Protein AF-A0A0F8ZM17-F1 (afdb_monomer_lite)

Foldseek 3Di:
DPDLVLVVVVVVVVVDPDCPPDQAEAEDAPVVVVVNVVSLVVVVVDAPWDFDQDPNDTWTDHVNHTYDYDNPDDPPDDDDD

InterPro domains:
  IPR048813 Major capsid protein GP7-like [PF20911] (3-81)

Sequence (81 aa):
PSANLPSLMFRAMRLIPNLGRGRATFYMSRDMLTFLRRQLAAATSMSTLQISNVGGKMVTAFQGIPIKRSDTLSSDETRVT

Radius of gyration: 13.58 Å; chains: 1; bounding box: 29×35×33 Å

Secondary structure (DSSP, 8-state):
----HHHHHHHHHHHSS-TTTTT--EEE-HHHHHHHHHHHHHSTTS--EEEEEETTEEEEEETTEEEEE-TT--S------

pLDDT: mean 76.7, std 11.97, range [38.25, 89.81]

Structure (mmCIF, N/CA/C/O backbone):
data_AF-A0A0F8ZM17-F1
#
_entry.id   AF-A0A0F8ZM17-F1
#
loop_
_atom_site.group_PDB
_atom_site.id
_atom_site.type_symbol
_atom_site.label_atom_id
_atom_site.label_alt_id
_atom_site.label_comp_id
_atom_site.label_asym_id
_atom_site.label_entity_id
_atom_site.label_seq_id
_atom_site.pdbx_PDB_ins_code
_atom_site.Cartn_x
_atom_site.Cartn_y
_atom_site.Cartn_z
_atom_site.occupancy
_atom_site.B_iso_or_equiv
_atom_site.auth_seq_id
_atom_site.auth_comp_id
_atom_site.auth_asym_id
_atom_site.auth_atom_id
_atom_site.pdbx_PDB_model_num
ATOM 1 N N . PRO A 1 1 ? 10.303 -12.296 -16.399 1.00 38.25 1 PRO A N 1
ATOM 2 C CA . PRO A 1 1 ? 9.271 -11.244 -16.239 1.00 38.25 1 PRO A CA 1
ATOM 3 C C . PRO A 1 1 ? 9.197 -10.780 -14.777 1.00 38.25 1 PRO A C 1
ATOM 5 O O . PRO A 1 1 ? 8.769 -11.533 -13.909 1.00 38.25 1 PRO A O 1
ATOM 8 N N . SER A 1 2 ? 9.693 -9.576 -14.494 1.00 49.72 2 SER A N 1
ATOM 9 C CA . SER A 1 2 ? 9.600 -8.955 -13.171 1.00 49.72 2 SER A CA 1
ATOM 10 C C . SER A 1 2 ? 8.126 -8.785 -12.790 1.00 49.72 2 SER A C 1
ATOM 12 O O . SER A 1 2 ? 7.360 -8.137 -13.500 1.00 49.72 2 SER A O 1
ATOM 14 N N . ALA A 1 3 ? 7.694 -9.414 -11.696 1.00 67.19 3 ALA A N 1
ATOM 15 C CA . ALA A 1 3 ? 6.316 -9.295 -11.235 1.00 67.19 3 ALA A CA 1
ATOM 16 C C . ALA A 1 3 ? 6.037 -7.844 -10.807 1.00 67.19 3 ALA A C 1
ATOM 18 O O . ALA A 1 3 ? 6.681 -7.323 -9.893 1.00 67.19 3 ALA A O 1
ATOM 19 N N . ASN A 1 4 ? 5.084 -7.192 -11.479 1.00 81.56 4 ASN A N 1
ATOM 20 C CA . ASN A 1 4 ? 4.601 -5.864 -11.114 1.00 81.56 4 ASN A CA 1
ATOM 21 C C . ASN A 1 4 ? 3.597 -6.009 -9.960 1.00 81.56 4 ASN A C 1
ATOM 23 O O . ASN A 1 4 ? 2.412 -6.288 -10.166 1.00 81.56 4 ASN A O 1
ATOM 27 N N . LEU A 1 5 ? 4.103 -5.877 -8.736 1.00 83.25 5 LEU A N 1
ATOM 28 C CA . LEU A 1 5 ? 3.353 -6.096 -7.505 1.00 83.25 5 LEU A CA 1
ATOM 29 C C . LEU A 1 5 ? 2.168 -5.121 -7.357 1.00 83.25 5 LEU A C 1
ATOM 31 O O . LEU A 1 5 ? 1.076 -5.601 -7.051 1.00 83.25 5 LEU A O 1
ATOM 35 N N . PRO A 1 6 ? 2.292 -3.808 -7.653 1.0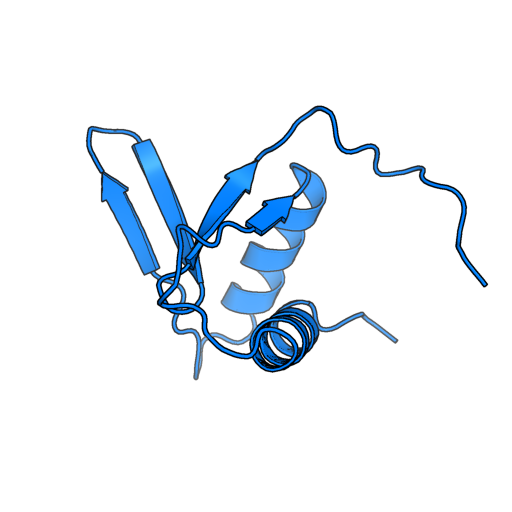0 84.12 6 PRO A N 1
ATOM 36 C CA . PRO A 1 6 ? 1.144 -2.897 -7.676 1.00 84.12 6 PRO A CA 1
ATOM 37 C C . PRO A 1 6 ? -0.014 -3.368 -8.566 1.00 84.12 6 PRO A C 1
ATOM 39 O O . PRO A 1 6 ? -1.168 -3.352 -8.139 1.00 84.12 6 PRO A O 1
ATOM 42 N N . SER A 1 7 ? 0.277 -3.842 -9.783 1.00 85.06 7 SER A N 1
ATOM 43 C CA . SER A 1 7 ? -0.750 -4.348 -10.707 1.00 85.06 7 SER A CA 1
ATOM 44 C C . SER A 1 7 ? -1.489 -5.567 -10.137 1.00 85.06 7 SER A C 1
ATOM 46 O O . SER A 1 7 ? -2.720 -5.642 -10.193 1.00 85.06 7 SER A O 1
ATOM 48 N N . LEU A 1 8 ? -0.756 -6.489 -9.507 1.00 87.50 8 LEU A N 1
ATOM 49 C CA . LEU A 1 8 ? -1.343 -7.651 -8.838 1.00 87.50 8 LEU A CA 1
ATOM 50 C C . LEU A 1 8 ? -2.213 -7.249 -7.641 1.00 87.50 8 LEU A C 1
ATOM 52 O O . LEU A 1 8 ? -3.287 -7.819 -7.455 1.00 87.50 8 LEU A O 1
ATOM 56 N N . MET A 1 9 ? -1.805 -6.237 -6.872 1.00 86.44 9 MET A N 1
ATOM 57 C CA . MET A 1 9 ? -2.607 -5.714 -5.762 1.00 86.44 9 MET A CA 1
ATOM 58 C C . MET A 1 9 ? -3.921 -5.087 -6.250 1.00 86.44 9 MET A C 1
ATOM 60 O O . MET A 1 9 ? -4.964 -5.334 -5.645 1.00 86.44 9 MET A O 1
ATOM 64 N N . PHE A 1 10 ? -3.915 -4.352 -7.369 1.00 87.00 10 PHE A N 1
ATOM 65 C CA . PHE A 1 10 ? -5.150 -3.840 -7.980 1.00 87.00 10 PHE A CA 1
ATOM 66 C C . PHE A 1 10 ? -6.091 -4.968 -8.414 1.00 87.00 10 PHE A C 1
ATOM 68 O O . PHE A 1 10 ? -7.294 -4.911 -8.148 1.00 87.00 10 PHE A O 1
ATOM 75 N N . ARG A 1 11 ? -5.554 -6.023 -9.041 1.00 88.69 11 ARG A N 1
ATOM 76 C CA . ARG A 1 11 ? -6.349 -7.204 -9.404 1.00 88.69 11 ARG A CA 1
ATOM 77 C C . ARG A 1 11 ? -6.944 -7.875 -8.166 1.00 88.69 11 ARG A C 1
ATOM 79 O O . ARG A 1 11 ? -8.126 -8.203 -8.177 1.00 88.69 11 ARG A O 1
ATOM 86 N N . ALA A 1 12 ? -6.156 -8.035 -7.103 1.00 87.75 12 ALA A N 1
ATOM 87 C CA . ALA A 1 12 ? 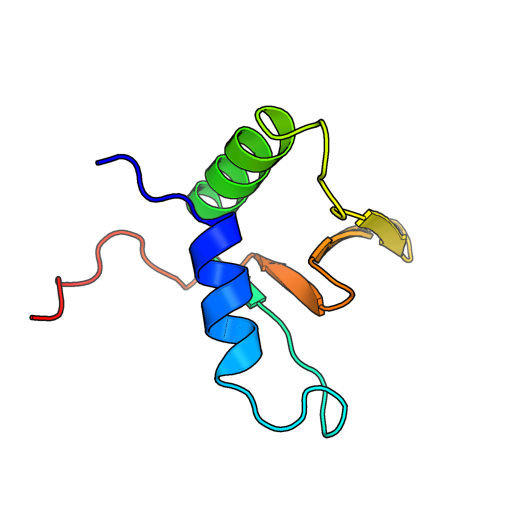-6.605 -8.638 -5.850 1.00 87.75 12 ALA A CA 1
ATOM 88 C C . ALA A 1 12 ? -7.744 -7.841 -5.193 1.00 87.75 12 ALA A C 1
ATOM 90 O O . ALA A 1 12 ? -8.718 -8.433 -4.737 1.00 87.75 12 ALA A O 1
ATOM 91 N N . MET A 1 13 ? -7.682 -6.504 -5.213 1.00 87.38 13 MET A N 1
ATOM 92 C CA . MET A 1 13 ? -8.775 -5.660 -4.713 1.00 87.38 13 MET A CA 1
ATOM 93 C C . MET A 1 13 ? -10.085 -5.891 -5.465 1.00 87.38 13 MET A C 1
ATOM 95 O O . MET A 1 13 ? -11.146 -5.871 -4.853 1.00 87.38 13 MET A O 1
ATOM 99 N N . ARG A 1 14 ? -10.023 -6.135 -6.778 1.00 86.44 14 ARG A N 1
ATOM 100 C CA . ARG A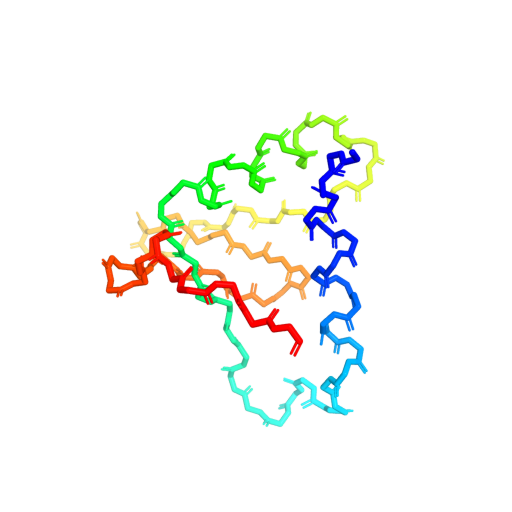 1 14 ? -11.220 -6.350 -7.601 1.00 86.44 14 ARG A CA 1
ATOM 101 C C . ARG A 1 14 ? -11.879 -7.713 -7.378 1.00 86.44 14 ARG A C 1
ATOM 103 O O . ARG A 1 14 ? -13.046 -7.870 -7.715 1.00 86.44 14 ARG A O 1
ATOM 110 N N . LEU A 1 15 ? -11.159 -8.679 -6.805 1.00 87.88 15 LEU A N 1
ATOM 111 C CA . LEU A 1 15 ? -11.735 -9.968 -6.406 1.00 87.88 15 LEU A CA 1
ATOM 112 C C . LEU A 1 15 ? -12.642 -9.841 -5.177 1.00 87.88 15 LEU A C 1
ATOM 114 O O . LEU A 1 15 ? -13.505 -10.688 -4.966 1.00 87.88 15 LEU A O 1
ATOM 118 N N . ILE A 1 16 ? -12.458 -8.798 -4.364 1.00 85.31 16 ILE A N 1
ATOM 119 C CA . ILE A 1 16 ? -13.259 -8.577 -3.164 1.00 85.31 16 ILE A CA 1
ATOM 120 C C . ILE A 1 16 ? -14.517 -7.786 -3.566 1.00 85.31 16 ILE A C 1
ATOM 122 O O . ILE A 1 16 ? -14.401 -6.639 -3.996 1.00 85.31 16 ILE A O 1
ATOM 126 N N . PRO A 1 17 ? -15.730 -8.348 -3.407 1.00 81.06 17 PRO A N 1
ATOM 127 C CA . PRO A 1 17 ? -16.960 -7.731 -3.910 1.00 81.06 17 PRO A CA 1
ATOM 128 C C . PRO A 1 17 ? -17.366 -6.461 -3.150 1.00 81.06 17 PRO A C 1
ATOM 130 O O . PRO A 1 17 ? -18.004 -5.581 -3.719 1.00 81.06 17 PRO A O 1
ATOM 133 N N . ASN A 1 18 ? -17.012 -6.345 -1.866 1.00 80.94 18 ASN A N 1
ATOM 134 C CA . ASN A 1 18 ? -17.281 -5.149 -1.073 1.00 80.94 18 ASN A CA 1
ATOM 135 C C . ASN A 1 18 ? -16.195 -4.943 -0.008 1.00 80.94 18 ASN A C 1
ATOM 137 O O . ASN A 1 18 ? -16.177 -5.631 1.011 1.00 80.94 18 ASN A O 1
ATOM 141 N N . LEU A 1 19 ? -15.311 -3.967 -0.227 1.00 74.69 19 LEU A N 1
ATOM 142 C CA . LEU A 1 19 ? -14.252 -3.606 0.724 1.00 74.69 19 LEU A CA 1
ATOM 143 C C . LEU A 1 19 ? -14.765 -2.841 1.953 1.00 74.69 19 LEU A C 1
ATOM 145 O O . LEU A 1 19 ? -14.063 -2.779 2.958 1.00 74.69 19 LEU A O 1
ATOM 149 N N . GLY A 1 20 ? -15.962 -2.254 1.882 1.00 72.38 20 GLY A N 1
ATOM 150 C CA . GLY A 1 20 ? -16.560 -1.488 2.976 1.00 72.38 20 GLY A CA 1
ATOM 151 C C . GLY A 1 20 ? -17.222 -2.361 4.043 1.00 72.38 20 GLY A C 1
ATOM 152 O O . GLY A 1 20 ? -17.456 -1.901 5.158 1.00 72.38 20 GLY A O 1
ATOM 153 N N . ARG A 1 21 ? -17.498 -3.637 3.741 1.00 70.81 21 ARG A N 1
ATOM 154 C CA . ARG A 1 21 ? -18.089 -4.588 4.692 1.00 70.81 21 ARG A CA 1
ATOM 155 C C . ARG A 1 21 ? -16.992 -5.296 5.499 1.00 70.81 21 ARG A C 1
ATOM 157 O O . ARG A 1 21 ? -16.817 -6.505 5.402 1.00 70.81 21 ARG A O 1
ATOM 164 N N . GLY A 1 22 ? -16.220 -4.532 6.272 1.00 79.94 22 GLY A N 1
ATOM 165 C CA . GLY A 1 22 ? -15.176 -5.057 7.158 1.00 79.94 22 GLY A CA 1
ATOM 166 C C . GLY A 1 22 ? -13.927 -4.180 7.234 1.00 79.94 22 GLY A C 1
ATOM 167 O O . GLY A 1 22 ? -13.917 -3.030 6.805 1.00 79.94 22 GLY A O 1
ATOM 168 N N . ARG A 1 23 ? -12.851 -4.732 7.807 1.00 82.06 23 ARG A N 1
ATOM 169 C CA . ARG A 1 23 ? -11.539 -4.073 7.911 1.00 82.06 23 ARG A CA 1
ATOM 170 C C . ARG A 1 23 ? -10.524 -4.816 7.049 1.00 82.06 23 ARG A C 1
ATOM 172 O O . ARG A 1 23 ? -9.787 -5.661 7.550 1.00 82.06 23 ARG A O 1
ATOM 179 N N . ALA A 1 24 ? -10.498 -4.510 5.753 1.00 85.81 24 ALA A N 1
ATOM 180 C CA . ALA A 1 24 ? -9.495 -5.065 4.847 1.00 85.81 24 ALA A CA 1
ATOM 181 C C . ALA A 1 24 ? -8.078 -4.661 5.294 1.00 85.81 24 ALA A C 1
ATOM 183 O O . ALA A 1 24 ? -7.854 -3.554 5.788 1.00 85.81 24 ALA A O 1
ATOM 184 N N . THR A 1 25 ? -7.110 -5.565 5.167 1.00 88.06 25 THR A N 1
ATOM 185 C CA . THR A 1 25 ? -5.701 -5.312 5.498 1.00 88.06 25 THR A CA 1
ATOM 186 C C . THR A 1 25 ? -4.820 -6.227 4.659 1.00 88.06 25 THR A C 1
ATOM 188 O O . THR A 1 25 ? -5.090 -7.422 4.572 1.00 88.06 25 THR A O 1
ATOM 191 N N . PHE A 1 26 ? -3.751 -5.686 4.079 1.00 89.06 26 PHE A N 1
ATOM 192 C CA . PHE A 1 26 ? -2.726 -6.501 3.431 1.00 89.06 26 PHE A CA 1
ATOM 193 C C . PHE A 1 26 ? -1.687 -6.957 4.450 1.00 89.06 26 PHE A C 1
ATOM 195 O O . PHE A 1 26 ? -1.181 -6.140 5.218 1.00 89.06 26 PHE A O 1
ATOM 202 N N . TYR A 1 27 ? -1.333 -8.238 4.415 1.00 89.81 27 TYR A N 1
ATOM 203 C CA . TYR A 1 27 ? -0.231 -8.800 5.190 1.00 89.81 27 TYR A CA 1
ATOM 204 C C . TYR A 1 27 ? 0.904 -9.182 4.245 1.00 89.81 27 TYR A C 1
ATOM 206 O O . TYR A 1 27 ? 0.669 -9.817 3.221 1.00 89.81 27 TYR A O 1
ATOM 214 N N . MET A 1 28 ? 2.126 -8.765 4.567 1.00 86.81 28 MET A N 1
ATOM 215 C CA . MET A 1 28 ? 3.311 -9.092 3.773 1.00 86.81 28 MET A CA 1
ATOM 216 C C . MET A 1 28 ? 4.560 -9.198 4.649 1.00 86.81 28 MET A C 1
ATOM 218 O O . MET A 1 28 ? 4.633 -8.584 5.719 1.00 86.81 28 MET A O 1
ATOM 222 N N . SER A 1 29 ? 5.545 -9.960 4.176 1.00 89.75 29 SER A N 1
ATOM 223 C CA . SER A 1 29 ? 6.868 -10.049 4.793 1.00 89.75 29 SER A CA 1
ATOM 224 C C . SER A 1 29 ? 7.667 -8.752 4.600 1.00 89.75 29 SER A C 1
ATOM 226 O O . SER A 1 29 ? 7.303 -7.861 3.820 1.00 89.75 29 SER A O 1
ATO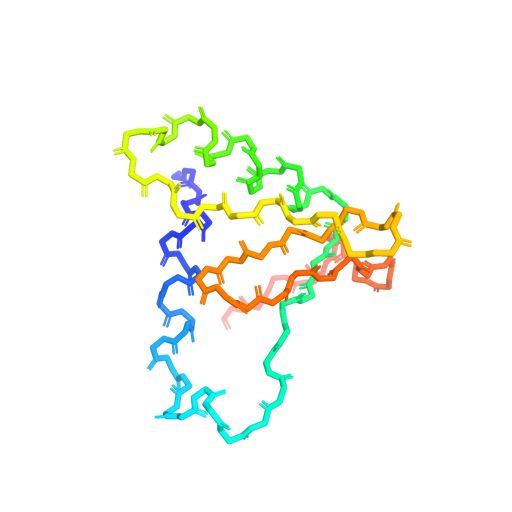M 228 N N . ARG A 1 30 ? 8.780 -8.626 5.331 1.00 85.19 30 ARG A N 1
ATOM 229 C CA . ARG A 1 30 ? 9.667 -7.452 5.270 1.00 85.19 30 ARG A CA 1
ATOM 230 C C . ARG A 1 30 ? 10.237 -7.214 3.867 1.00 85.19 30 ARG A C 1
ATOM 232 O O . ARG A 1 30 ? 10.305 -6.063 3.427 1.00 85.19 30 ARG A O 1
ATOM 239 N N . ASP A 1 31 ? 10.608 -8.279 3.169 1.00 86.62 31 ASP A N 1
ATOM 240 C CA . ASP A 1 31 ? 11.251 -8.179 1.859 1.00 86.62 31 ASP A CA 1
ATOM 241 C C . ASP A 1 31 ? 10.247 -7.753 0.791 1.00 86.62 31 ASP A C 1
ATOM 243 O O . ASP A 1 31 ? 10.495 -6.803 0.048 1.00 86.62 31 ASP A O 1
ATOM 247 N N . MET A 1 32 ? 9.049 -8.345 0.801 1.00 85.81 32 MET A N 1
ATOM 248 C CA . MET A 1 32 ? 7.956 -7.967 -0.100 1.00 85.81 32 MET A CA 1
ATOM 249 C C . MET A 1 32 ? 7.532 -6.507 0.080 1.00 85.81 32 MET A C 1
ATOM 251 O O . MET A 1 32 ? 7.319 -5.800 -0.905 1.00 85.81 32 MET A O 1
ATOM 255 N N . LEU A 1 33 ? 7.488 -6.013 1.322 1.00 85.25 33 LEU A N 1
ATOM 256 C CA . LEU A 1 33 ? 7.225 -4.598 1.603 1.00 85.25 33 LEU A CA 1
ATOM 257 C C . LEU A 1 33 ? 8.312 -3.683 1.014 1.00 85.25 33 LEU A C 1
ATOM 259 O O . LEU A 1 33 ? 8.015 -2.595 0.516 1.00 85.25 33 LEU A O 1
ATOM 263 N N . THR A 1 34 ? 9.571 -4.116 1.059 1.00 85.56 34 THR A N 1
ATOM 264 C CA . THR A 1 34 ? 10.702 -3.373 0.489 1.00 85.56 34 THR A CA 1
ATOM 265 C C . THR A 1 34 ? 10.628 -3.349 -1.038 1.00 85.56 34 THR A C 1
ATOM 267 O O . THR A 1 34 ? 10.794 -2.287 -1.642 1.00 85.56 34 THR A O 1
ATOM 270 N N . PHE A 1 35 ? 10.292 -4.475 -1.674 1.00 85.12 35 PHE A N 1
ATOM 271 C CA . PHE A 1 35 ? 10.054 -4.534 -3.118 1.00 85.12 35 PHE A CA 1
ATOM 272 C C . PHE A 1 35 ? 8.879 -3.659 -3.549 1.00 85.12 35 PHE A C 1
ATOM 274 O O . PHE A 1 35 ? 9.016 -2.905 -4.511 1.00 85.12 35 PHE A O 1
ATOM 281 N N . LEU A 1 36 ? 7.764 -3.689 -2.813 1.00 83.12 36 LEU A N 1
ATOM 282 C CA . LEU A 1 36 ? 6.599 -2.844 -3.079 1.00 83.12 36 LEU A CA 1
ATOM 283 C C . LEU A 1 36 ? 6.978 -1.360 -3.085 1.00 83.12 36 LEU A C 1
ATOM 285 O O . LEU A 1 36 ? 6.662 -0.641 -4.031 1.00 83.12 36 LEU A O 1
ATOM 289 N N . ARG A 1 37 ? 7.713 -0.910 -2.062 1.00 80.19 37 ARG A N 1
ATOM 290 C CA . ARG A 1 37 ? 8.190 0.478 -1.972 1.00 80.19 37 ARG A CA 1
ATOM 291 C C . ARG A 1 37 ? 9.109 0.849 -3.130 1.00 80.19 37 ARG A C 1
ATOM 293 O O . ARG A 1 37 ? 8.928 1.910 -3.716 1.00 80.19 37 ARG A O 1
ATOM 300 N N . ARG A 1 38 ? 10.051 -0.027 -3.496 1.00 83.88 38 ARG A N 1
ATOM 301 C CA . ARG A 1 38 ? 10.956 0.196 -4.637 1.00 83.88 38 ARG A CA 1
ATOM 302 C C . ARG A 1 38 ? 10.203 0.300 -5.962 1.00 83.88 38 ARG A C 1
ATOM 304 O O . ARG A 1 38 ? 10.499 1.188 -6.751 1.00 83.88 38 ARG A O 1
ATOM 311 N N . GLN A 1 39 ? 9.227 -0.576 -6.201 1.00 81.25 39 GLN A N 1
ATOM 312 C CA . GLN A 1 39 ? 8.438 -0.564 -7.437 1.00 81.25 39 GLN A CA 1
ATOM 313 C C . GLN A 1 39 ? 7.542 0.678 -7.534 1.00 81.25 39 GLN A C 1
ATOM 315 O O . GLN A 1 39 ? 7.444 1.283 -8.596 1.00 81.25 39 GLN A O 1
ATOM 320 N N . LEU A 1 40 ? 6.941 1.110 -6.424 1.00 75.88 40 LEU A N 1
ATOM 321 C CA . LEU A 1 40 ? 6.118 2.322 -6.382 1.00 75.88 40 LEU A CA 1
ATOM 322 C C . LEU A 1 40 ? 6.930 3.611 -6.532 1.00 75.88 40 LEU A C 1
ATOM 324 O O . LEU A 1 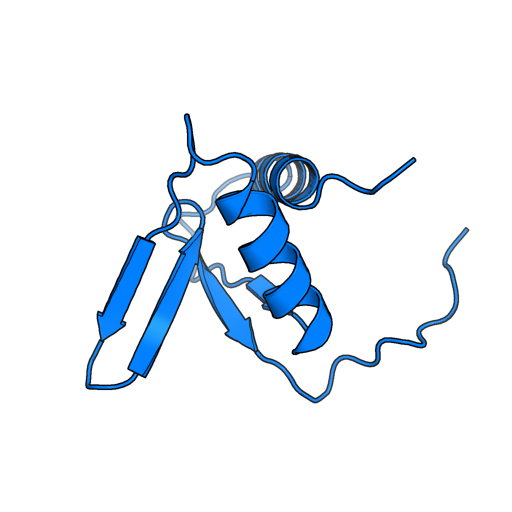40 ? 6.451 4.550 -7.165 1.00 75.88 40 LEU A O 1
ATOM 328 N N . ALA A 1 41 ? 8.148 3.641 -5.983 1.00 75.12 41 ALA A N 1
ATOM 329 C CA . ALA A 1 41 ? 9.101 4.739 -6.151 1.00 75.12 41 ALA A CA 1
ATOM 330 C C . ALA A 1 41 ? 9.723 4.797 -7.558 1.00 75.12 41 ALA A C 1
ATOM 332 O O . ALA A 1 41 ? 10.323 5.803 -7.912 1.00 75.12 41 ALA A O 1
ATOM 333 N N . ALA A 1 42 ? 9.610 3.728 -8.350 1.00 75.56 42 ALA A N 1
ATOM 334 C CA . ALA A 1 42 ? 9.965 3.736 -9.768 1.00 75.56 42 ALA A CA 1
ATOM 335 C C . ALA A 1 42 ? 8.775 4.150 -10.658 1.00 75.56 42 ALA A C 1
ATOM 337 O O . ALA A 1 42 ? 8.971 4.688 -11.742 1.00 75.56 42 ALA A O 1
ATOM 338 N N . ALA A 1 43 ? 7.539 3.929 -10.197 1.00 69.38 43 ALA A N 1
ATOM 339 C CA . ALA A 1 43 ? 6.292 4.238 -10.905 1.00 69.38 43 ALA A CA 1
ATOM 340 C C . ALA A 1 43 ? 5.716 5.639 -10.577 1.00 69.38 43 ALA A C 1
ATOM 342 O O . ALA A 1 43 ? 4.522 5.882 -10.758 1.00 69.38 43 ALA A O 1
ATOM 343 N N . THR A 1 44 ? 6.554 6.552 -10.073 1.00 55.59 44 THR A N 1
ATOM 344 C CA . THR A 1 44 ? 6.232 7.804 -9.350 1.00 55.59 44 THR A CA 1
ATOM 345 C C . THR A 1 44 ? 5.234 8.741 -10.031 1.00 55.59 44 THR A C 1
ATOM 347 O O . THR A 1 44 ? 4.603 9.539 -9.348 1.00 55.59 44 THR A O 1
ATOM 350 N N . SER A 1 45 ? 5.004 8.625 -11.338 1.00 53.75 45 SER A N 1
ATOM 351 C CA . SER A 1 45 ? 4.017 9.445 -12.048 1.00 53.75 45 SER A CA 1
ATOM 352 C C . SER A 1 45 ? 2.551 9.157 -11.672 1.00 53.75 45 SER A C 1
ATOM 354 O O . SER A 1 45 ? 1.693 9.952 -12.037 1.00 53.75 45 SER A O 1
ATOM 356 N N . MET A 1 46 ? 2.235 8.070 -10.946 1.00 53.22 46 MET A N 1
ATOM 357 C CA . MET A 1 46 ? 0.838 7.685 -10.648 1.00 53.22 46 MET A CA 1
ATOM 358 C C . MET A 1 46 ? 0.594 7.071 -9.250 1.00 53.22 46 MET A C 1
ATOM 360 O O . MET A 1 46 ? -0.463 6.488 -9.005 1.00 53.22 46 MET A O 1
ATOM 364 N N . SER A 1 47 ? 1.561 7.126 -8.328 1.00 55.12 47 SER A N 1
ATOM 365 C CA . SER A 1 47 ? 1.494 6.357 -7.071 1.00 55.12 47 SER A CA 1
ATOM 366 C C . SER A 1 47 ? 0.585 6.998 -6.008 1.00 55.12 47 SER A C 1
ATOM 368 O O . SER A 1 47 ? 0.982 7.926 -5.314 1.00 55.12 47 SER A O 1
ATOM 370 N N . THR A 1 48 ? -0.600 6.423 -5.776 1.00 60.88 48 THR A N 1
ATOM 371 C CA . THR A 1 48 ? -1.514 6.724 -4.646 1.00 60.88 48 THR A CA 1
ATOM 372 C C . THR A 1 48 ? -1.038 6.113 -3.309 1.00 60.88 48 THR A C 1
ATOM 374 O O . THR A 1 48 ? -1.838 5.726 -2.453 1.00 60.88 48 THR A O 1
ATOM 377 N N . LEU A 1 49 ? 0.276 5.962 -3.107 1.00 62.78 49 LEU A N 1
ATOM 378 C CA . LEU A 1 49 ? 0.798 5.419 -1.855 1.00 62.78 49 LEU A CA 1
ATOM 379 C C . LEU A 1 49 ? 0.793 6.517 -0.791 1.00 62.78 49 LEU A C 1
ATOM 381 O O . LEU A 1 49 ? 1.549 7.480 -0.883 1.00 62.78 49 LEU A O 1
ATOM 385 N N . GLN A 1 50 ? -0.047 6.360 0.227 1.00 63.09 50 GLN A N 1
ATOM 386 C CA . GLN A 1 50 ? -0.122 7.301 1.339 1.00 63.09 50 GLN A CA 1
ATOM 387 C C . GLN A 1 50 ? 0.651 6.722 2.524 1.00 63.09 50 GLN A C 1
ATOM 389 O O . GLN A 1 50 ? 0.366 5.616 2.997 1.00 63.09 50 GLN A O 1
ATOM 394 N N . ILE A 1 51 ? 1.661 7.457 2.987 1.00 65.00 51 ILE A N 1
ATOM 395 C CA . ILE A 1 51 ? 2.381 7.156 4.225 1.00 65.00 51 ILE A CA 1
ATOM 396 C C . ILE A 1 51 ? 1.816 8.103 5.274 1.00 65.00 51 ILE A C 1
ATOM 398 O O . ILE A 1 51 ? 2.147 9.285 5.288 1.00 65.00 51 ILE A O 1
ATOM 402 N N . SER A 1 52 ? 0.931 7.592 6.125 1.00 60.44 52 SER A N 1
ATOM 403 C CA . SER A 1 52 ? 0.352 8.370 7.215 1.00 60.44 52 SER A CA 1
ATOM 404 C C . SER A 1 52 ? 1.014 7.996 8.538 1.00 60.44 52 SER A C 1
ATOM 406 O O . SER A 1 52 ? 1.221 6.822 8.858 1.00 60.44 52 SER A O 1
ATOM 408 N N . ASN A 1 53 ? 1.378 9.015 9.316 1.00 59.25 53 ASN A N 1
ATOM 409 C CA . ASN A 1 53 ? 1.839 8.836 10.684 1.00 59.25 53 ASN A CA 1
ATOM 410 C C . ASN A 1 53 ? 0.619 8.819 11.609 1.00 59.25 53 ASN A C 1
ATOM 412 O O . ASN A 1 53 ? 0.048 9.869 11.897 1.00 59.25 53 ASN A O 1
ATOM 416 N N . VAL A 1 54 ? 0.202 7.637 12.060 1.00 56.12 54 VAL A N 1
ATOM 417 C CA . VAL A 1 54 ? -0.906 7.497 13.014 1.00 56.12 54 VAL A CA 1
ATOM 418 C C . VAL A 1 54 ? -0.311 7.113 14.364 1.00 56.12 54 VAL A C 1
ATOM 420 O O . VAL A 1 54 ? 0.187 6.001 14.531 1.00 56.12 54 VAL A O 1
ATOM 423 N N . GLY A 1 55 ? -0.320 8.046 15.323 1.00 51.38 55 GLY A N 1
ATOM 424 C CA . GLY A 1 55 ? 0.158 7.801 16.691 1.00 51.38 55 GLY A CA 1
ATOM 425 C C . GLY A 1 55 ? 1.645 7.435 16.792 1.00 51.38 55 GLY A C 1
ATOM 426 O O . GLY A 1 55 ? 2.004 6.573 17.587 1.00 51.38 55 GLY A O 1
ATOM 427 N N . GLY A 1 56 ? 2.505 8.019 15.949 1.00 58.62 56 GLY A N 1
ATOM 428 C CA . GLY A 1 56 ? 3.948 7.734 15.923 1.00 58.62 56 GLY A CA 1
ATOM 429 C C . GLY A 1 56 ? 4.334 6.480 15.129 1.00 58.62 56 GLY A C 1
ATOM 430 O O . GLY A 1 56 ? 5.521 6.196 14.963 1.00 58.62 56 GLY A O 1
ATOM 431 N N . LYS A 1 57 ? 3.355 5.731 14.602 1.00 56.25 57 LYS A N 1
ATOM 432 C CA . LYS A 1 57 ? 3.583 4.555 13.760 1.00 56.25 57 L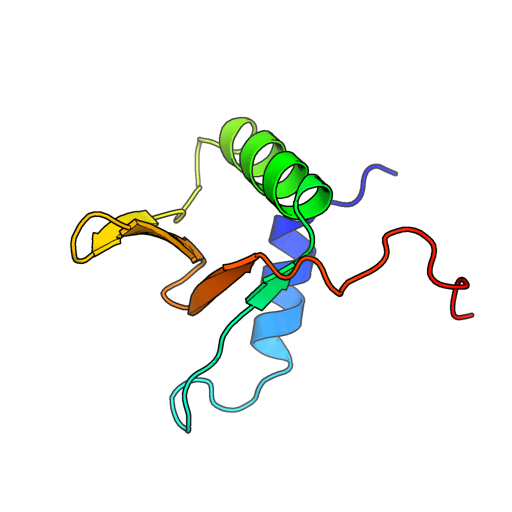YS A CA 1
ATOM 433 C C . LYS A 1 57 ? 3.376 4.920 12.293 1.00 56.25 57 LYS A C 1
ATOM 435 O O . LYS A 1 57 ? 2.286 5.321 11.889 1.00 56.25 57 LYS A O 1
ATOM 440 N N . MET A 1 58 ? 4.417 4.724 11.484 1.00 63.91 58 MET A N 1
ATOM 441 C CA . MET A 1 58 ? 4.323 4.863 10.030 1.00 63.91 58 MET A CA 1
ATOM 442 C C . MET A 1 58 ? 3.442 3.748 9.469 1.00 63.91 58 MET A C 1
ATOM 444 O O . MET A 1 58 ? 3.853 2.585 9.416 1.00 63.91 58 MET A O 1
ATOM 448 N N . VAL A 1 59 ? 2.227 4.098 9.054 1.00 60.28 59 VAL A N 1
ATOM 449 C CA . VAL A 1 59 ? 1.309 3.183 8.382 1.00 60.28 59 VAL A CA 1
ATOM 450 C C . VAL A 1 59 ? 1.375 3.473 6.891 1.00 60.28 59 VAL A C 1
ATOM 452 O O . VAL A 1 59 ? 1.083 4.572 6.431 1.00 60.28 59 VAL A O 1
ATOM 455 N N . THR A 1 60 ? 1.792 2.474 6.117 1.00 77.69 60 THR A N 1
ATOM 456 C CA . THR A 1 60 ? 1.707 2.540 4.658 1.00 77.69 60 THR A CA 1
ATOM 457 C C . THR A 1 60 ? 0.333 2.022 4.252 1.00 77.69 60 THR A C 1
ATOM 459 O O . THR A 1 60 ? -0.027 0.895 4.598 1.00 77.69 60 THR A O 1
ATOM 462 N N . ALA A 1 61 ? -0.445 2.844 3.555 1.00 81.69 61 ALA A N 1
ATOM 463 C CA . ALA A 1 61 ? -1.742 2.464 3.018 1.00 81.69 61 ALA A CA 1
ATOM 464 C C . ALA A 1 61 ? -1.696 2.460 1.488 1.00 81.69 61 ALA A C 1
ATOM 466 O O . ALA A 1 61 ? -1.095 3.338 0.866 1.00 81.69 61 ALA A O 1
ATOM 467 N N . PHE A 1 62 ? -2.352 1.473 0.886 1.00 79.62 62 PHE A N 1
ATOM 468 C CA . PHE A 1 62 ? -2.504 1.362 -0.560 1.00 79.62 62 PHE A CA 1
ATOM 469 C C . PHE A 1 62 ? -3.995 1.419 -0.901 1.00 79.62 62 PHE A C 1
ATOM 471 O O . PHE A 1 62 ? -4.765 0.583 -0.430 1.00 79.62 62 PHE A O 1
ATOM 478 N N . GLN A 1 63 ? -4.413 2.447 -1.652 1.00 78.69 63 GLN A N 1
ATOM 479 C CA . GLN A 1 63 ? -5.829 2.757 -1.923 1.00 78.69 63 GLN A CA 1
ATOM 480 C C . GLN A 1 63 ? -6.706 2.814 -0.653 1.00 78.69 63 GLN A C 1
ATOM 482 O O . GLN A 1 63 ? -7.841 2.348 -0.648 1.00 78.69 63 GLN A O 1
ATOM 487 N N . GLY A 1 64 ? -6.165 3.329 0.458 1.00 79.00 64 GLY A N 1
ATOM 488 C CA . GLY A 1 64 ? -6.870 3.393 1.746 1.00 79.00 64 GLY A CA 1
ATOM 489 C C . GLY A 1 64 ? -6.896 2.083 2.547 1.00 79.00 64 GLY A C 1
ATOM 490 O O . GLY A 1 64 ? -7.339 2.087 3.693 1.00 79.00 64 GLY A O 1
ATOM 491 N N . ILE A 1 65 ? -6.368 0.978 2.006 1.00 85.75 65 ILE A N 1
ATOM 492 C CA . ILE A 1 65 ? -6.217 -0.285 2.738 1.00 85.75 65 ILE A CA 1
ATOM 493 C C . ILE A 1 65 ? -4.874 -0.282 3.481 1.00 85.75 65 ILE A C 1
ATOM 495 O O . ILE A 1 65 ? -3.827 -0.109 2.846 1.00 85.75 65 ILE A O 1
ATOM 499 N N . PRO A 1 66 ? -4.856 -0.494 4.808 1.00 88.12 66 PRO A N 1
ATOM 500 C CA . PRO A 1 66 ? -3.619 -0.549 5.571 1.00 88.12 66 PRO A CA 1
ATOM 501 C C . PRO A 1 66 ? -2.789 -1.785 5.208 1.00 88.12 66 PRO A C 1
ATOM 503 O O . PRO A 1 66 ? -3.316 -2.885 5.020 1.00 88.12 66 PRO A O 1
ATOM 506 N N . ILE A 1 67 ? -1.471 -1.607 5.174 1.00 88.31 67 ILE A N 1
ATOM 507 C CA . ILE A 1 67 ? -0.498 -2.688 5.024 1.00 88.31 67 ILE A CA 1
ATOM 508 C C . ILE A 1 67 ? 0.135 -2.983 6.387 1.00 88.31 67 ILE A C 1
ATOM 510 O O . ILE A 1 67 ? 0.638 -2.083 7.064 1.00 88.31 67 ILE A O 1
ATOM 514 N N . LYS A 1 68 ? 0.145 -4.257 6.786 1.00 87.38 68 LYS A N 1
ATOM 515 C CA . LYS A 1 68 ? 0.815 -4.760 7.987 1.00 87.38 68 LYS A CA 1
ATOM 516 C C . LYS A 1 68 ? 1.981 -5.668 7.609 1.00 87.38 68 LYS A C 1
ATOM 518 O O . LYS A 1 68 ? 1.855 -6.549 6.760 1.00 87.38 68 LYS A O 1
ATOM 523 N N . ARG A 1 69 ? 3.108 -5.475 8.294 1.00 86.62 69 ARG A N 1
ATOM 524 C CA . ARG A 1 69 ? 4.224 -6.424 8.262 1.00 86.62 69 ARG A CA 1
ATOM 525 C C . ARG A 1 69 ? 3.882 -7.616 9.158 1.00 86.62 69 ARG A C 1
ATOM 527 O O . ARG A 1 69 ? 3.516 -7.390 10.310 1.00 86.62 69 ARG A O 1
ATOM 534 N N . SER A 1 70 ? 4.011 -8.835 8.641 1.00 85.75 70 SER A N 1
ATOM 535 C CA . SER A 1 70 ? 3.964 -10.067 9.440 1.00 85.75 70 SER A CA 1
ATOM 536 C C . SER A 1 70 ? 5.285 -10.804 9.290 1.00 85.75 70 SER A C 1
ATOM 538 O O . SER A 1 70 ? 5.691 -11.089 8.167 1.00 85.75 70 SER A O 1
ATOM 540 N N . ASP A 1 71 ? 5.936 -11.113 10.409 1.00 79.81 71 ASP A N 1
ATOM 541 C CA . ASP A 1 71 ? 7.199 -11.864 10.418 1.00 79.81 71 ASP A CA 1
ATOM 542 C C . ASP A 1 71 ? 6.951 -13.393 10.387 1.00 79.81 71 ASP A C 1
ATOM 544 O O . ASP A 1 71 ? 7.880 -14.169 10.213 1.00 79.81 71 ASP A O 1
ATOM 548 N N . THR A 1 72 ? 5.689 -13.833 10.504 1.00 81.56 72 THR A N 1
ATOM 549 C CA . THR A 1 72 ? 5.275 -15.244 10.367 1.00 81.56 72 THR A CA 1
ATOM 550 C C . THR A 1 72 ? 5.156 -15.720 8.918 1.00 81.56 72 THR A C 1
ATOM 552 O O . THR A 1 72 ? 5.067 -16.920 8.681 1.00 81.56 72 THR A O 1
ATOM 555 N N . LEU A 1 73 ? 5.095 -14.795 7.955 1.00 79.44 73 LEU A N 1
ATOM 556 C CA . LEU A 1 73 ? 5.030 -15.121 6.530 1.00 79.44 73 LEU A CA 1
ATOM 557 C C . LEU A 1 73 ? 6.435 -15.495 6.054 1.00 79.44 73 LEU A C 1
ATOM 559 O O . LEU A 1 73 ? 7.305 -14.623 5.985 1.00 79.44 73 LEU A O 1
ATOM 563 N N . SER A 1 74 ? 6.642 -16.774 5.738 1.00 77.56 74 SER A N 1
ATOM 564 C CA . SER A 1 74 ? 7.907 -17.265 5.189 1.00 77.56 74 SER A CA 1
ATOM 565 C C . SER A 1 74 ? 8.024 -16.902 3.707 1.00 77.56 74 SER A C 1
ATOM 567 O O . SER A 1 74 ? 7.041 -16.947 2.972 1.00 77.56 74 SER A O 1
ATOM 569 N N . SER A 1 75 ? 9.222 -16.535 3.251 1.00 70.69 75 SER A N 1
ATOM 570 C CA . SER A 1 75 ? 9.513 -16.340 1.822 1.00 70.69 75 SER A CA 1
ATOM 571 C C . SER A 1 75 ? 9.619 -17.657 1.053 1.00 70.69 75 SER A C 1
ATOM 573 O O . SER A 1 75 ? 9.464 -17.659 -0.167 1.00 70.69 75 SER A O 1
ATOM 575 N N . ASP A 1 76 ? 9.853 -18.762 1.763 1.00 79.62 76 ASP A N 1
ATOM 576 C CA . ASP A 1 76 ? 10.255 -20.048 1.189 1.00 79.62 76 ASP A CA 1
ATOM 577 C C . ASP A 1 76 ? 9.081 -21.038 1.148 1.00 79.62 76 ASP A C 1
ATOM 579 O O . ASP A 1 76 ? 9.212 -22.228 1.437 1.00 79.62 76 ASP A O 1
ATOM 583 N N . GLU A 1 77 ? 7.889 -20.536 0.829 1.00 79.75 77 GLU A N 1
ATOM 584 C CA . GLU A 1 77 ? 6.710 -21.376 0.640 1.00 79.75 77 GLU A CA 1
ATOM 585 C C . GLU A 1 77 ? 6.825 -22.196 -0.655 1.00 79.75 77 GLU A C 1
ATOM 587 O O . GLU A 1 77 ? 7.345 -21.741 -1.678 1.00 79.75 77 GLU A O 1
ATOM 592 N N . THR A 1 78 ? 6.328 -23.435 -0.625 1.00 84.88 78 THR A N 1
ATOM 593 C CA . THR A 1 78 ? 6.348 -24.307 -1.807 1.00 84.88 78 THR A CA 1
ATOM 594 C C . THR A 1 78 ? 5.471 -23.720 -2.911 1.00 84.88 78 THR A C 1
ATOM 596 O O . THR A 1 78 ? 4.330 -23.322 -2.676 1.00 84.88 78 THR A O 1
ATOM 599 N N . ARG A 1 79 ? 5.993 -23.690 -4.141 1.00 83.31 79 ARG A N 1
ATOM 600 C CA . ARG A 1 79 ? 5.276 -23.157 -5.303 1.00 83.31 79 ARG A CA 1
ATOM 601 C C . ARG A 1 79 ? 4.014 -23.978 -5.586 1.00 83.31 79 ARG A C 1
ATOM 603 O O . ARG A 1 79 ? 4.107 -25.135 -5.986 1.00 83.31 79 ARG A O 1
ATOM 610 N N . VAL A 1 80 ? 2.845 -23.357 -5.445 1.00 84.44 80 VAL A N 1
ATOM 611 C CA . VAL A 1 80 ? 1.566 -23.942 -5.877 1.00 84.44 80 VAL A CA 1
ATOM 612 C C . VAL A 1 80 ? 1.507 -23.931 -7.410 1.00 84.44 80 VAL A C 1
ATOM 614 O O . VAL A 1 80 ? 1.881 -22.930 -8.031 1.00 84.44 80 VAL A O 1
ATOM 617 N N . THR A 1 81 ? 1.097 -25.052 -8.013 1.00 75.00 81 THR A N 1
ATOM 618 C CA . THR A 1 81 ? 0.980 -25.226 -9.474 1.00 75.00 81 THR A CA 1
ATOM 619 C C . THR A 1 81 ? -0.476 -25.372 -9.875 1.00 75.00 81 THR A C 1
ATOM 621 O O . THR A 1 81 ? -1.220 -26.009 -9.098 1.00 75.00 81 THR A O 1
#

Organism: NCBI:txid412755